Protein AF-A0A9W8J787-F1 (afdb_monomer_lite)

pLDDT: mean 86.96, std 11.86, range [35.62, 96.0]

Sequence (83 aa):
MYGTRDTGFYEYSYMTGGFAGGHAEYVRVPRGYVSLLPIPNHIPDEQALYLSDILPTSYRTVVDKGVGKGDTVAIWIRLRGWQ

Structure (mmCIF, N/CA/C/O backbone):
data_AF-A0A9W8J787-F1
#
_entry.id   AF-A0A9W8J787-F1
#
loop_
_atom_site.group_PDB
_atom_site.id
_atom_site.type_symbol
_atom_site.label_atom_id
_atom_site.label_alt_id
_atom_site.label_comp_id
_atom_site.label_asym_id
_atom_site.label_entity_id
_atom_site.label_seq_id
_atom_site.pdbx_PDB_ins_code
_atom_site.Cartn_x
_atom_site.Cartn_y
_atom_site.Cartn_z
_atom_site.occupancy
_atom_site.B_iso_or_equiv
_atom_site.auth_seq_id
_atom_site.auth_comp_id
_atom_site.auth_asym_id
_atom_site.auth_atom_id
_atom_site.pdbx_PDB_model_num
ATOM 1 N N . MET A 1 1 ? 5.079 -16.265 3.730 1.00 48.62 1 MET A N 1
ATOM 2 C CA . MET A 1 1 ? 5.832 -16.695 4.931 1.00 48.62 1 MET A CA 1
ATOM 3 C C . MET A 1 1 ? 4.847 -17.308 5.922 1.00 48.62 1 MET A C 1
ATOM 5 O O . MET A 1 1 ? 3.670 -16.994 5.836 1.00 48.62 1 MET A O 1
ATOM 9 N N . TYR A 1 2 ? 5.294 -18.168 6.848 1.00 58.41 2 TYR A N 1
ATOM 10 C CA . TYR A 1 2 ? 4.452 -18.810 7.886 1.00 58.41 2 TYR A CA 1
ATOM 11 C C . TYR A 1 2 ? 3.410 -19.830 7.380 1.00 58.41 2 TYR A C 1
ATOM 13 O O . TYR A 1 2 ? 2.244 -19.795 7.755 1.00 58.41 2 TYR A O 1
ATOM 21 N N . GLY A 1 3 ? 3.842 -20.775 6.539 1.00 67.31 3 GLY A N 1
ATOM 22 C CA . GLY A 1 3 ? 3.015 -21.915 6.107 1.00 67.31 3 GLY A CA 1
ATOM 23 C C . GLY A 1 3 ? 2.267 -21.714 4.785 1.00 67.31 3 GLY A C 1
ATOM 24 O O . GLY A 1 3 ? 1.798 -22.687 4.202 1.00 67.31 3 GLY A O 1
ATOM 25 N N . THR A 1 4 ? 2.232 -20.488 4.255 1.00 68.25 4 THR A N 1
ATOM 26 C CA . THR A 1 4 ? 1.708 -20.165 2.919 1.00 68.25 4 THR A CA 1
ATOM 27 C C . THR A 1 4 ? 2.759 -19.460 2.057 1.00 68.25 4 THR A C 1
ATOM 29 O O . THR A 1 4 ? 3.733 -18.874 2.558 1.00 68.25 4 THR A O 1
ATOM 32 N N . ARG A 1 5 ? 2.582 -19.547 0.729 1.00 66.19 5 ARG A N 1
ATOM 33 C CA . ARG A 1 5 ? 3.417 -18.818 -0.235 1.00 66.19 5 ARG A CA 1
ATOM 34 C C . ARG A 1 5 ? 3.242 -17.321 -0.001 1.00 66.19 5 ARG A C 1
ATOM 36 O O . ARG A 1 5 ? 2.115 -16.841 0.046 1.00 66.19 5 ARG A O 1
ATOM 43 N N . ASP A 1 6 ? 4.362 -16.627 0.174 1.00 72.00 6 ASP A N 1
ATOM 44 C CA . ASP A 1 6 ? 4.363 -15.168 0.208 1.00 72.00 6 ASP A CA 1
ATOM 45 C C . ASP A 1 6 ? 4.173 -14.589 -1.192 1.00 72.00 6 ASP A C 1
ATOM 47 O O . ASP A 1 6 ? 4.375 -15.290 -2.190 1.00 72.00 6 ASP A O 1
ATOM 51 N N . THR A 1 7 ? 3.807 -13.314 -1.262 1.00 79.19 7 THR A N 1
ATOM 52 C CA . THR A 1 7 ? 3.804 -12.588 -2.533 1.00 79.19 7 THR A CA 1
ATOM 53 C C . THR A 1 7 ? 5.210 -12.089 -2.888 1.00 79.19 7 THR A C 1
ATOM 55 O O . THR A 1 7 ? 6.151 -12.176 -2.099 1.00 79.19 7 THR A O 1
ATOM 58 N N . GLY A 1 8 ? 5.364 -11.609 -4.122 1.00 85.88 8 GLY A N 1
ATOM 59 C CA . GLY A 1 8 ? 6.586 -10.954 -4.570 1.00 85.88 8 GLY A CA 1
ATOM 60 C C . GLY A 1 8 ? 6.666 -9.527 -4.040 1.00 85.88 8 GLY A C 1
ATOM 61 O O . GLY A 1 8 ? 5.710 -8.769 -4.201 1.00 85.88 8 GLY A O 1
ATOM 62 N N . PHE A 1 9 ? 7.806 -9.156 -3.461 1.00 88.06 9 PHE A N 1
ATOM 63 C CA . PHE A 1 9 ? 8.083 -7.783 -3.030 1.00 88.06 9 PHE A CA 1
ATOM 64 C C . PHE A 1 9 ? 9.178 -7.167 -3.901 1.00 88.06 9 PHE A C 1
ATOM 66 O O . PHE A 1 9 ? 10.194 -7.813 -4.178 1.00 88.06 9 PHE A O 1
ATOM 73 N N . TYR A 1 10 ? 8.962 -5.926 -4.334 1.00 89.25 10 TYR A N 1
ATOM 74 C CA . TYR A 1 10 ? 9.965 -5.142 -5.053 1.00 89.25 10 TYR A CA 1
ATOM 75 C C . TYR A 1 10 ? 11.031 -4.646 -4.082 1.00 89.25 10 TYR A C 1
ATOM 77 O O . TYR A 1 10 ? 10.713 -4.280 -2.954 1.00 89.25 10 TYR A O 1
ATOM 85 N N . GLU A 1 11 ? 12.287 -4.633 -4.526 1.00 86.50 11 GLU A N 1
ATOM 86 C CA . GLU A 1 11 ? 13.415 -4.112 -3.741 1.00 86.50 11 GLU A CA 1
ATOM 87 C C . GLU A 1 11 ? 13.650 -4.813 -2.396 1.00 86.50 11 GLU A C 1
ATOM 89 O O . GLU A 1 11 ? 14.177 -4.229 -1.451 1.00 86.50 11 GLU A O 1
ATOM 94 N N . TYR A 1 12 ? 13.265 -6.085 -2.303 1.00 86.00 12 TYR A N 1
ATOM 95 C CA . TYR A 1 12 ? 13.393 -6.868 -1.079 1.00 86.00 12 TYR A CA 1
ATOM 96 C C . TYR A 1 12 ? 14.310 -8.085 -1.263 1.00 86.00 12 TYR A C 1
ATOM 98 O O . TYR A 1 12 ? 15.039 -8.219 -2.246 1.00 86.00 12 TYR A O 1
ATOM 106 N N . SER A 1 13 ? 14.302 -8.986 -0.282 1.00 82.75 13 SER A N 1
ATOM 107 C CA . SER A 1 13 ? 15.119 -10.199 -0.274 1.00 82.75 13 SER A CA 1
ATOM 108 C C . SER A 1 13 ? 14.868 -11.104 -1.490 1.00 82.75 13 SER A C 1
ATOM 110 O O . SER A 1 13 ? 13.749 -11.241 -1.987 1.00 82.75 13 SER A O 1
ATOM 112 N N . TYR A 1 14 ? 15.894 -11.858 -1.891 1.00 84.06 14 TYR A N 1
ATOM 113 C CA . TYR A 1 14 ? 15.755 -12.964 -2.846 1.00 84.06 14 TYR A CA 1
ATOM 114 C C . TYR A 1 14 ? 14.726 -14.016 -2.405 1.00 84.06 14 TYR A C 1
ATOM 116 O O . TYR A 1 14 ? 14.135 -14.688 -3.248 1.00 84.06 14 TYR A O 1
ATOM 124 N N . MET A 1 15 ? 14.452 -14.124 -1.099 1.00 83.62 15 MET A N 1
ATOM 125 C CA . MET A 1 15 ? 13.414 -15.016 -0.571 1.00 83.62 15 MET A CA 1
ATOM 126 C C . MET A 1 15 ? 11.994 -14.626 -1.010 1.00 83.62 15 MET A C 1
ATOM 128 O O . MET A 1 15 ? 11.109 -15.477 -1.010 1.00 83.62 15 MET A O 1
ATOM 132 N N . THR A 1 16 ? 11.767 -13.369 -1.400 1.00 84.44 16 THR A N 1
ATOM 133 C CA . THR A 1 16 ? 10.458 -12.834 -1.819 1.00 84.44 16 THR A CA 1
ATOM 134 C C . THR A 1 16 ? 10.449 -12.480 -3.307 1.00 84.44 16 THR A C 1
ATOM 136 O O . THR A 1 16 ? 9.778 -11.544 -3.739 1.00 84.44 16 THR A O 1
ATOM 139 N N . GLY A 1 17 ? 11.222 -13.223 -4.103 1.00 85.19 17 GLY A N 1
ATOM 140 C CA . GLY A 1 17 ? 11.231 -13.144 -5.564 1.00 85.19 17 GLY A CA 1
ATOM 141 C C . GLY A 1 17 ? 12.382 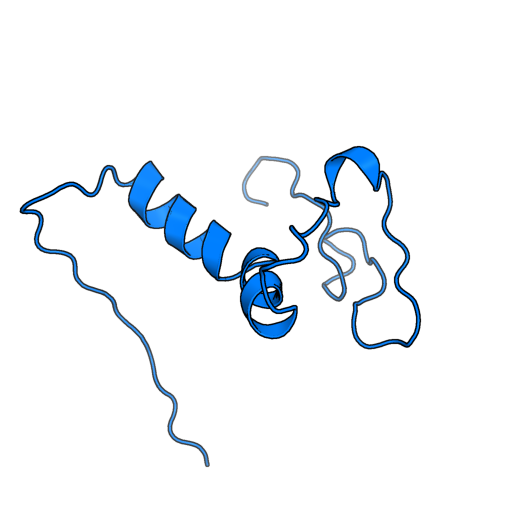-12.345 -6.175 1.00 85.19 17 GLY A C 1
ATOM 142 O O . GLY A 1 17 ? 12.592 -12.461 -7.379 1.00 85.19 17 GLY A O 1
ATOM 143 N N . GLY A 1 18 ? 13.149 -11.587 -5.381 1.00 86.31 18 GLY A N 1
ATOM 144 C CA . GLY A 1 18 ? 14.335 -10.866 -5.868 1.00 86.31 18 GLY A CA 1
ATOM 145 C C . GLY A 1 18 ? 14.031 -9.851 -6.976 1.00 86.31 18 GLY A C 1
ATOM 146 O O . GLY A 1 18 ? 14.821 -9.696 -7.907 1.00 86.31 18 GLY A O 1
ATOM 147 N N . PHE A 1 19 ? 12.863 -9.206 -6.924 1.00 89.19 19 PHE A N 1
ATOM 148 C CA . PHE A 1 19 ? 12.467 -8.221 -7.925 1.00 89.19 19 PHE A CA 1
ATOM 149 C C . PHE A 1 19 ? 13.228 -6.908 -7.735 1.00 89.19 19 PHE A C 1
ATOM 151 O O . PHE A 1 19 ? 13.343 -6.402 -6.618 1.00 89.19 19 PHE A O 1
ATOM 158 N N . ALA A 1 20 ? 13.708 -6.342 -8.845 1.00 89.75 20 ALA A N 1
ATOM 159 C CA . ALA A 1 20 ? 14.313 -5.015 -8.853 1.00 89.75 20 ALA A CA 1
ATOM 160 C C . ALA A 1 20 ? 13.321 -3.956 -8.347 1.00 89.75 20 ALA A C 1
ATOM 162 O O . ALA A 1 20 ? 12.112 -4.071 -8.562 1.00 89.75 20 ALA A O 1
ATOM 163 N N . GLY A 1 21 ? 13.860 -2.964 -7.645 1.00 88.88 21 GLY A N 1
ATOM 164 C CA . GLY A 1 21 ? 13.101 -1.957 -6.921 1.00 88.88 21 GLY A CA 1
ATOM 165 C C . GLY A 1 21 ? 12.654 -0.741 -7.713 1.00 88.88 21 GLY A C 1
ATOM 166 O O . GLY A 1 21 ? 12.818 -0.678 -8.930 1.00 88.88 21 GLY A O 1
ATOM 167 N N . GLY A 1 22 ? 12.083 0.210 -6.971 1.00 86.75 22 GLY A N 1
ATOM 168 C CA . GLY A 1 22 ? 11.483 1.443 -7.478 1.00 86.75 22 GLY A CA 1
ATOM 169 C C . GLY A 1 22 ? 12.451 2.610 -7.636 1.00 86.75 22 GLY A C 1
ATOM 170 O O . GLY A 1 22 ? 12.159 3.540 -8.382 1.00 86.75 22 GLY A O 1
ATOM 171 N N . HIS A 1 23 ? 13.605 2.567 -6.966 1.00 91.25 23 HIS A N 1
ATOM 172 C CA . HIS A 1 23 ? 14.617 3.628 -7.006 1.00 91.25 23 HIS A CA 1
ATOM 173 C C . HIS A 1 23 ? 15.455 3.583 -8.297 1.00 91.25 23 HIS A C 1
ATOM 175 O O . HIS A 1 23 ? 16.672 3.398 -8.275 1.00 91.25 23 HIS A O 1
ATOM 181 N N . ALA A 1 24 ? 14.783 3.723 -9.437 1.00 92.75 24 ALA A N 1
ATOM 182 C CA . ALA A 1 24 ? 15.356 3.766 -10.774 1.00 92.75 24 ALA A CA 1
ATOM 183 C C . ALA A 1 24 ? 14.451 4.591 -11.701 1.00 92.75 24 ALA A C 1
ATOM 185 O O . ALA A 1 24 ? 13.288 4.838 -11.396 1.00 92.75 24 ALA A O 1
ATOM 186 N N . GLU A 1 25 ? 14.963 4.981 -12.868 1.00 94.31 25 GLU A N 1
ATOM 187 C CA . GLU A 1 25 ? 14.171 5.708 -13.875 1.00 94.31 25 GLU A CA 1
ATOM 188 C C . GLU A 1 25 ? 13.033 4.856 -14.463 1.00 94.31 25 GLU A C 1
ATOM 190 O O . GLU A 1 25 ? 12.040 5.387 -14.956 1.00 94.31 25 GLU A O 1
ATOM 195 N N . TYR A 1 26 ? 13.166 3.526 -14.403 1.00 91.69 26 TYR A N 1
ATOM 196 C CA . TYR A 1 26 ? 12.190 2.574 -14.924 1.00 91.69 26 TYR A CA 1
ATOM 197 C C . TYR A 1 26 ? 12.015 1.388 -13.976 1.00 91.69 26 TYR A C 1
ATOM 199 O O . TYR A 1 26 ? 12.987 0.834 -13.464 1.00 91.69 26 TYR A O 1
ATOM 207 N N . VAL A 1 27 ? 10.767 0.940 -13.820 1.00 91.75 27 VAL A N 1
ATOM 208 C CA . VAL A 1 27 ? 10.390 -0.227 -13.010 1.00 91.75 27 VAL A CA 1
ATOM 209 C C . VAL A 1 27 ? 9.745 -1.287 -13.887 1.00 91.75 27 VAL A C 1
ATOM 211 O O . VAL A 1 27 ? 8.818 -1.015 -14.652 1.00 91.75 27 VAL A O 1
ATOM 214 N N . ARG A 1 28 ? 10.189 -2.539 -13.734 1.00 91.44 28 ARG A N 1
ATOM 215 C CA . ARG A 1 28 ? 9.518 -3.686 -14.352 1.00 91.44 28 ARG A CA 1
ATOM 216 C C . ARG A 1 28 ? 8.442 -4.223 -13.415 1.00 91.44 28 ARG A C 1
ATOM 218 O O . ARG A 1 28 ? 8.774 -4.806 -12.390 1.00 91.44 28 ARG A O 1
ATOM 225 N N . VAL A 1 29 ? 7.179 -4.135 -13.828 1.00 91.50 29 VAL A N 1
ATOM 226 C CA . VAL A 1 29 ? 6.026 -4.677 -13.087 1.00 91.50 29 VAL A CA 1
ATOM 227 C C . VAL A 1 29 ? 5.503 -5.950 -13.766 1.00 91.50 29 VAL A C 1
ATOM 229 O O . VAL A 1 29 ? 4.822 -5.870 -14.795 1.00 91.50 29 VAL A O 1
ATOM 232 N N . PRO A 1 30 ? 5.788 -7.155 -13.237 1.00 88.75 30 PRO A N 1
ATOM 233 C CA . PRO A 1 30 ? 5.170 -8.380 -13.728 1.00 88.75 30 PRO A CA 1
ATOM 234 C C . PRO A 1 30 ? 3.654 -8.344 -13.513 1.00 88.75 30 PRO A C 1
ATOM 236 O O . PRO A 1 30 ? 3.181 -7.947 -12.452 1.00 88.75 30 PRO A O 1
ATOM 239 N N . ARG A 1 31 ? 2.886 -8.804 -14.508 1.00 88.50 31 ARG A N 1
ATOM 240 C CA . ARG A 1 31 ? 1.410 -8.841 -14.468 1.00 88.50 31 ARG A CA 1
ATOM 241 C C . ARG A 1 31 ? 0.778 -7.487 -14.089 1.00 88.50 31 ARG A C 1
ATOM 243 O O . ARG A 1 31 ? -0.111 -7.430 -13.247 1.00 88.50 31 ARG A O 1
ATOM 250 N N . GLY A 1 32 ? 1.185 -6.405 -14.755 1.00 88.31 32 GLY A N 1
ATOM 251 C CA . GLY A 1 32 ? 0.699 -5.046 -14.468 1.00 88.31 32 GLY A CA 1
ATOM 252 C C . GLY A 1 32 ? -0.828 -4.888 -14.396 1.00 88.31 32 GLY A C 1
ATOM 253 O O . GLY A 1 32 ? -1.303 -4.086 -13.608 1.00 88.31 32 GLY A O 1
ATOM 254 N N . TYR A 1 33 ? -1.607 -5.704 -15.114 1.00 90.06 33 TYR A N 1
ATOM 255 C CA . TYR A 1 33 ? -3.076 -5.660 -15.057 1.00 90.06 33 TYR A CA 1
ATOM 256 C C . TYR A 1 33 ? -3.690 -6.047 -13.696 1.00 90.06 33 TYR A C 1
ATOM 258 O O . TYR A 1 33 ? -4.846 -5.715 -13.460 1.00 90.06 33 TYR A O 1
ATOM 266 N N . VAL A 1 34 ? -2.964 -6.762 -12.821 1.00 90.00 34 VAL A N 1
ATOM 267 C CA . VAL A 1 34 ? -3.406 -7.029 -11.432 1.00 90.00 34 VAL A CA 1
ATOM 268 C C . VAL A 1 34 ? -2.693 -6.168 -10.398 1.00 90.00 34 VAL A C 1
ATOM 270 O O . VAL A 1 34 ? -3.222 -5.983 -9.308 1.00 90.00 34 VAL A O 1
ATOM 273 N N . SER A 1 35 ? -1.492 -5.683 -10.714 1.00 87.88 35 SER A N 1
ATOM 274 C CA . SER A 1 35 ? -0.621 -5.002 -9.748 1.00 87.88 35 SER A CA 1
ATOM 275 C C . SER A 1 35 ? -0.648 -3.477 -9.862 1.00 87.88 35 SER A C 1
ATOM 277 O O . SER A 1 35 ? -0.124 -2.809 -8.978 1.00 87.88 35 SER A O 1
ATOM 279 N N . LEU A 1 36 ? -1.212 -2.920 -10.938 1.00 92.25 36 LEU A N 1
ATOM 280 C CA . LEU A 1 36 ? -1.306 -1.478 -11.160 1.00 92.25 36 LEU A CA 1
ATOM 281 C C . LEU A 1 36 ? -2.760 -1.030 -11.166 1.00 92.25 36 LEU A C 1
ATOM 283 O O . LEU A 1 36 ? -3.636 -1.694 -11.719 1.00 92.25 36 LEU A O 1
ATOM 287 N N . LEU A 1 37 ? -2.983 0.145 -10.589 1.00 91.69 37 LEU A N 1
ATOM 288 C CA . LEU A 1 37 ? -4.263 0.832 -10.594 1.00 91.69 37 LEU A CA 1
ATOM 289 C C . LEU A 1 37 ? -4.070 2.200 -11.255 1.00 91.69 37 LEU A C 1
ATOM 291 O O . LEU A 1 37 ? -3.099 2.888 -10.929 1.00 91.69 37 LEU A O 1
ATOM 295 N N . PRO A 1 38 ? -4.955 2.608 -12.180 1.00 92.38 38 PRO A N 1
ATOM 296 C CA . PRO A 1 38 ? -4.898 3.948 -12.741 1.00 92.38 38 PRO A CA 1
ATOM 297 C C . PRO A 1 38 ? -5.226 4.970 -11.649 1.00 92.38 38 PRO A C 1
ATOM 299 O O . PRO A 1 38 ? -6.251 4.859 -10.973 1.00 92.38 38 PRO A O 1
ATOM 302 N N . ILE A 1 39 ? -4.363 5.971 -11.489 1.00 93.12 39 ILE A N 1
ATOM 303 C CA . ILE A 1 39 ? -4.587 7.061 -10.539 1.00 93.12 39 ILE A CA 1
ATOM 304 C C . ILE A 1 39 ? -5.564 8.061 -11.181 1.00 93.12 39 ILE A C 1
ATOM 306 O O . ILE A 1 39 ? -5.343 8.488 -12.316 1.00 93.12 39 ILE A O 1
ATOM 310 N N . PRO A 1 40 ? -6.662 8.440 -10.503 1.00 94.50 40 PRO A N 1
ATOM 311 C CA . PRO A 1 40 ? -7.556 9.484 -10.989 1.00 94.50 40 PRO A CA 1
ATOM 312 C C . PRO A 1 40 ? -6.840 10.836 -11.140 1.00 94.50 40 PRO A C 1
ATOM 314 O O . PRO A 1 40 ? -6.159 11.275 -10.222 1.00 94.50 40 PRO A O 1
ATOM 317 N N . ASN A 1 41 ? -7.095 11.555 -12.240 1.00 93.56 41 ASN A N 1
ATOM 318 C CA . ASN A 1 41 ? -6.403 12.812 -12.595 1.00 93.56 41 ASN A CA 1
ATOM 319 C C . ASN A 1 41 ? -6.471 13.943 -11.548 1.00 93.56 41 ASN A C 1
ATOM 321 O O . ASN A 1 41 ? -5.729 14.913 -11.650 1.00 93.56 41 ASN A O 1
ATOM 325 N N . HIS A 1 42 ? -7.404 13.879 -10.597 1.00 95.56 42 HIS A N 1
ATOM 326 C CA . HIS A 1 42 ? -7.569 14.900 -9.559 1.00 95.56 42 HIS A CA 1
ATOM 327 C C . HIS A 1 42 ? -6.757 14.606 -8.288 1.00 95.56 42 HIS A C 1
ATOM 329 O O . HIS A 1 42 ? -6.741 15.438 -7.383 1.00 95.56 42 HIS A O 1
ATOM 335 N N . ILE A 1 43 ? -6.128 13.431 -8.193 1.00 94.12 43 ILE A N 1
ATOM 336 C CA . ILE A 1 43 ? -5.327 13.023 -7.038 1.00 94.12 43 ILE A CA 1
ATOM 337 C C . ILE A 1 43 ? -3.853 13.313 -7.344 1.00 94.12 43 ILE A C 1
ATOM 339 O O . ILE A 1 43 ? -3.341 12.790 -8.331 1.00 94.12 43 ILE A O 1
ATOM 343 N N . PRO A 1 44 ? -3.156 14.114 -6.518 1.00 95.00 44 PRO A N 1
ATOM 344 C CA . PRO A 1 44 ? -1.720 14.324 -6.665 1.00 95.00 44 PRO A CA 1
ATOM 345 C C . PRO A 1 44 ? -0.927 13.025 -6.473 1.00 95.00 44 PRO A C 1
ATOM 347 O O . PRO A 1 44 ? -1.217 12.250 -5.556 1.00 95.00 44 PRO A O 1
ATOM 350 N N . ASP A 1 45 ? 0.129 12.836 -7.264 1.00 92.19 45 ASP A N 1
ATOM 351 C CA . ASP A 1 45 ? 0.984 11.641 -7.206 1.00 92.19 45 ASP A CA 1
ATOM 352 C C . ASP A 1 45 ? 1.564 11.398 -5.805 1.00 92.19 45 ASP A C 1
ATOM 354 O O . ASP A 1 45 ? 1.584 10.266 -5.327 1.00 92.19 45 ASP A O 1
ATOM 358 N N . GLU A 1 46 ? 1.955 12.460 -5.094 1.00 93.38 46 GLU A N 1
ATOM 359 C CA . GLU A 1 46 ? 2.479 12.383 -3.721 1.00 93.38 46 GLU A CA 1
ATOM 360 C C . GLU A 1 46 ? 1.474 11.784 -2.726 1.00 93.38 46 GLU A C 1
ATOM 362 O O . GLU A 1 46 ? 1.863 11.127 -1.762 1.00 93.38 46 GLU A O 1
ATOM 367 N N . GLN A 1 47 ? 0.172 11.984 -2.952 1.00 93.06 47 GLN A N 1
ATOM 368 C CA . GLN A 1 47 ? -0.872 11.369 -2.132 1.00 93.06 47 GLN A CA 1
ATOM 369 C C . GLN A 1 47 ? -1.126 9.926 -2.559 1.00 93.06 47 GLN A C 1
ATOM 371 O O . GLN A 1 47 ? -1.266 9.042 -1.711 1.00 93.06 47 GLN A O 1
ATOM 376 N N . ALA A 1 48 ? -1.161 9.679 -3.870 1.00 92.94 48 ALA A N 1
ATOM 377 C CA . ALA A 1 48 ? -1.347 8.344 -4.418 1.00 92.94 48 ALA A CA 1
ATOM 378 C C . ALA A 1 48 ? -0.193 7.400 -4.043 1.00 92.94 48 ALA A C 1
ATOM 380 O O . ALA A 1 48 ? -0.420 6.206 -3.863 1.00 92.94 48 ALA A O 1
ATOM 381 N N . LEU A 1 49 ? 1.018 7.927 -3.837 1.00 92.00 49 LEU A N 1
ATOM 382 C CA . LEU A 1 49 ? 2.199 7.165 -3.432 1.00 92.00 49 LEU A CA 1
ATOM 383 C C . LEU A 1 49 ? 1.950 6.309 -2.183 1.00 92.00 49 LEU A C 1
ATOM 385 O O . LEU A 1 49 ? 2.376 5.155 -2.129 1.00 92.00 49 LEU A O 1
ATOM 389 N N . TYR A 1 50 ? 1.210 6.821 -1.197 1.00 93.12 50 TYR A N 1
ATOM 390 C CA . TYR A 1 50 ? 0.935 6.092 0.045 1.00 93.12 50 TYR A CA 1
ATOM 391 C C . TYR A 1 50 ? 0.050 4.851 -0.146 1.00 93.12 50 TYR A C 1
ATOM 393 O O . TYR A 1 50 ? 0.069 3.958 0.707 1.00 93.12 50 TYR A O 1
ATOM 401 N N . LEU A 1 51 ? -0.685 4.755 -1.263 1.00 93.44 51 LEU A N 1
ATOM 402 C CA . LEU A 1 51 ? -1.461 3.563 -1.627 1.00 93.44 51 LEU A CA 1
ATOM 403 C C . LEU A 1 51 ? -0.580 2.364 -1.993 1.00 93.44 51 LEU A C 1
ATOM 405 O O . LEU A 1 51 ? -1.097 1.254 -2.067 1.00 93.44 51 LEU A O 1
ATOM 409 N N . SER A 1 52 ? 0.721 2.562 -2.221 1.00 90.88 52 SER A N 1
ATOM 410 C CA . SER A 1 52 ? 1.635 1.477 -2.593 1.00 90.88 52 SER A CA 1
ATOM 411 C C . SER A 1 52 ? 1.927 0.496 -1.452 1.00 90.88 52 SER A C 1
ATOM 413 O O . SER A 1 52 ? 2.172 -0.677 -1.724 1.00 90.88 52 SER A O 1
ATOM 415 N N . ASP A 1 53 ? 1.882 0.949 -0.194 1.00 91.81 53 ASP A N 1
ATOM 416 C CA . ASP A 1 53 ? 2.224 0.112 0.964 1.00 91.81 53 ASP A CA 1
ATOM 417 C C . ASP A 1 53 ? 1.510 0.566 2.247 1.00 91.81 53 ASP A C 1
ATOM 419 O O . ASP A 1 53 ? 0.589 -0.093 2.733 1.00 91.81 53 ASP A O 1
ATOM 423 N N . ILE A 1 54 ? 1.893 1.720 2.806 1.00 93.25 54 ILE A N 1
ATOM 424 C CA . ILE A 1 54 ? 1.548 2.037 4.201 1.00 93.25 54 ILE A CA 1
ATOM 425 C C . ILE A 1 54 ? 0.043 2.218 4.436 1.00 93.25 54 ILE A C 1
ATOM 427 O O . ILE A 1 54 ? -0.481 1.833 5.488 1.00 93.25 54 ILE A O 1
ATOM 431 N N . LEU A 1 55 ? -0.673 2.789 3.464 1.00 94.75 55 LEU A N 1
ATOM 432 C CA . LEU A 1 55 ? -2.104 3.034 3.583 1.00 94.75 55 LEU A CA 1
ATOM 433 C C . LEU A 1 55 ? -2.912 1.728 3.512 1.00 94.75 55 LEU A C 1
ATOM 435 O O . LEU A 1 55 ? -3.666 1.471 4.452 1.00 94.75 55 LEU A O 1
ATOM 439 N N . PRO A 1 56 ? -2.769 0.862 2.486 1.00 93.88 56 PRO A N 1
ATOM 440 C CA . PRO A 1 56 ? -3.482 -0.412 2.477 1.00 93.88 56 PRO A CA 1
ATOM 441 C C . PRO A 1 56 ? -3.062 -1.326 3.633 1.00 93.88 56 PRO A C 1
ATOM 443 O O . PRO A 1 56 ? -3.923 -2.004 4.189 1.00 93.88 56 PRO A O 1
ATOM 446 N N . THR A 1 57 ? -1.795 -1.307 4.059 1.00 92.94 57 THR A N 1
ATOM 447 C CA . THR A 1 57 ? -1.319 -2.102 5.204 1.00 92.94 57 THR A CA 1
ATOM 448 C C . THR A 1 57 ? -2.015 -1.694 6.510 1.00 92.94 57 THR A C 1
ATOM 450 O O . THR A 1 57 ? -2.539 -2.538 7.249 1.00 92.94 57 THR A O 1
ATOM 453 N N . SER A 1 58 ? -2.084 -0.390 6.794 1.00 93.94 58 SER A N 1
ATOM 454 C CA . SER A 1 58 ? -2.773 0.120 7.987 1.00 93.94 58 SER A CA 1
ATOM 455 C C . SER A 1 58 ? -4.291 -0.064 7.901 1.00 93.94 58 SER A C 1
ATOM 457 O O . SER A 1 58 ? -4.902 -0.552 8.853 1.00 93.94 58 SER A O 1
ATOM 459 N N . TYR A 1 59 ? -4.897 0.225 6.748 1.00 94.56 59 TYR A N 1
ATOM 460 C CA . TYR A 1 59 ? -6.328 0.028 6.518 1.00 94.56 59 TYR A CA 1
ATOM 461 C C . TYR A 1 59 ? -6.741 -1.434 6.709 1.00 94.56 59 TYR A C 1
ATOM 463 O O . TYR A 1 59 ? -7.715 -1.722 7.406 1.00 94.56 59 TYR A O 1
ATOM 471 N N . ARG A 1 60 ? -5.957 -2.373 6.164 1.00 93.00 60 ARG A N 1
ATOM 472 C CA . ARG A 1 60 ? -6.182 -3.811 6.331 1.00 93.00 60 ARG A CA 1
ATOM 473 C C . ARG A 1 60 ? -6.221 -4.207 7.803 1.00 93.00 60 ARG A C 1
ATOM 475 O O . ARG A 1 60 ? -7.089 -4.978 8.195 1.00 93.00 60 ARG A O 1
ATOM 482 N N . THR A 1 61 ? -5.328 -3.649 8.619 1.00 92.81 61 THR A N 1
ATOM 483 C CA . THR A 1 61 ? -5.287 -3.913 10.064 1.00 92.81 61 THR A CA 1
ATOM 484 C C . THR A 1 61 ? -6.575 -3.468 10.755 1.00 92.81 61 THR A C 1
ATOM 486 O O . THR A 1 61 ? -7.136 -4.221 11.546 1.00 92.81 61 THR A O 1
ATOM 489 N N . VAL A 1 62 ? -7.068 -2.268 10.444 1.00 94.00 62 VAL A N 1
ATOM 490 C CA . VAL A 1 62 ? -8.306 -1.722 11.026 1.00 94.00 62 VAL A CA 1
ATOM 491 C C . VAL A 1 62 ? -9.511 -2.589 10.650 1.00 94.00 62 VAL A C 1
ATOM 493 O O . VAL A 1 62 ? -10.298 -2.961 11.522 1.00 94.00 62 VAL A O 1
ATOM 496 N N . VAL A 1 63 ? -9.619 -2.961 9.370 1.00 94.44 63 VAL A N 1
ATOM 497 C CA . VAL A 1 63 ? -10.725 -3.777 8.848 1.00 94.44 63 VAL A CA 1
ATOM 498 C C . VAL A 1 63 ? -10.700 -5.194 9.417 1.00 94.44 63 VAL A C 1
ATOM 500 O O . VAL A 1 63 ? -11.713 -5.656 9.936 1.00 94.44 63 VAL A O 1
ATOM 503 N N . ASP A 1 64 ? -9.552 -5.875 9.388 1.00 94.19 64 ASP A N 1
ATOM 504 C CA . ASP A 1 64 ? -9.430 -7.256 9.876 1.00 94.19 64 ASP A CA 1
ATOM 505 C C . ASP A 1 64 ? -9.640 -7.366 11.394 1.00 94.19 64 ASP A C 1
ATOM 507 O O . ASP A 1 64 ? -9.996 -8.433 11.897 1.00 94.19 64 ASP A O 1
ATOM 511 N N . LYS A 1 65 ? -9.415 -6.278 12.144 1.00 93.44 65 LYS A N 1
ATOM 512 C CA . LYS A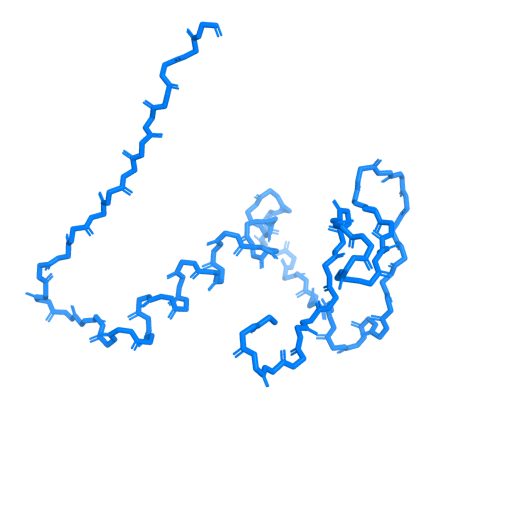 1 65 ? -9.698 -6.205 13.585 1.00 93.44 65 LYS A CA 1
ATOM 513 C C . LYS A 1 65 ? -11.110 -5.730 13.911 1.00 93.44 65 LYS A C 1
ATOM 515 O O . LYS A 1 65 ? -11.464 -5.724 15.086 1.00 93.44 65 LYS A O 1
ATOM 520 N N . GLY A 1 66 ? -11.914 -5.391 12.903 1.00 94.2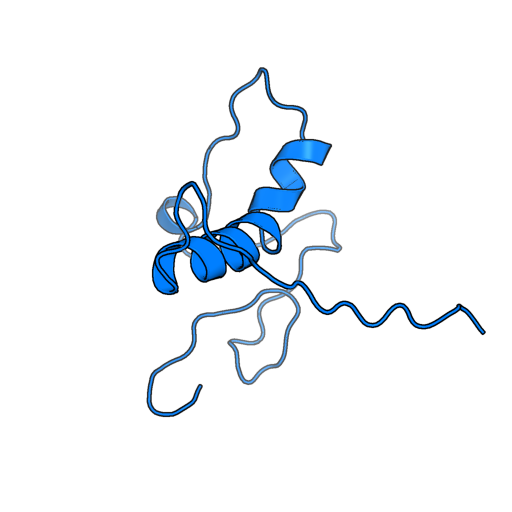5 66 GLY A N 1
ATOM 521 C CA . GLY A 1 66 ? -13.310 -5.001 13.081 1.00 94.25 66 GLY A CA 1
ATOM 522 C C . GLY A 1 66 ? -13.489 -3.698 13.857 1.00 94.25 66 GLY A C 1
ATOM 523 O O . GLY A 1 66 ? -14.507 -3.538 14.521 1.00 94.25 66 GLY A O 1
ATOM 524 N N . VAL A 1 67 ? -12.510 -2.788 13.794 1.00 94.81 67 VAL A N 1
ATOM 525 C CA . VAL A 1 67 ? -12.579 -1.494 14.484 1.00 94.81 67 VAL A CA 1
ATOM 526 C C . VAL A 1 67 ? -13.756 -0.686 13.942 1.00 94.81 67 VAL A C 1
ATOM 528 O O . VAL A 1 67 ? -13.859 -0.438 12.738 1.00 94.81 67 VAL A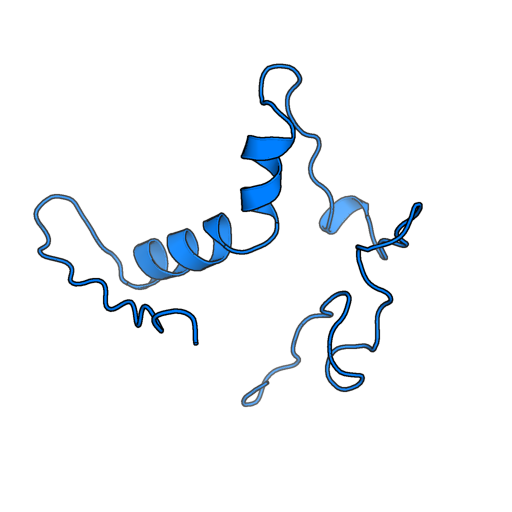 O 1
ATOM 531 N N . GLY A 1 68 ? -14.629 -0.254 14.845 1.00 93.94 68 GLY A N 1
ATOM 532 C CA . GLY A 1 68 ? -15.859 0.456 14.544 1.00 93.94 68 GLY A CA 1
ATOM 533 C C . GLY A 1 68 ? -15.979 1.808 15.239 1.00 93.94 68 GLY A C 1
ATOM 534 O O . GLY A 1 68 ? -15.102 2.293 15.956 1.00 93.94 68 GLY A O 1
ATOM 535 N N . LYS A 1 69 ? -17.121 2.455 15.005 1.00 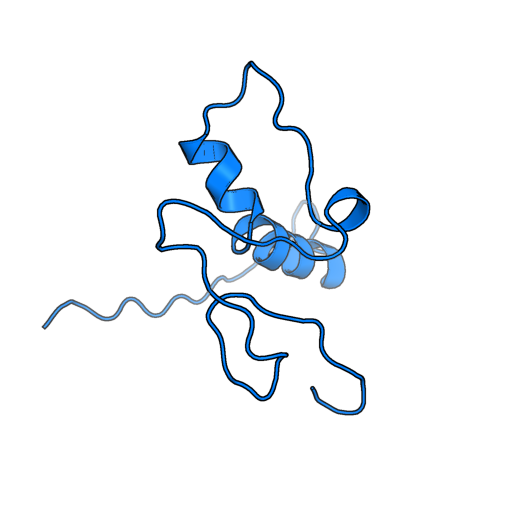94.25 69 LYS A N 1
ATOM 536 C CA . LYS A 1 69 ? -17.442 3.734 15.637 1.00 94.25 69 LYS A CA 1
ATOM 537 C C . LYS A 1 69 ? -17.675 3.528 17.136 1.00 94.25 69 LYS A C 1
ATOM 539 O O . LYS A 1 69 ? -18.584 2.799 17.515 1.00 94.25 69 LYS A O 1
ATOM 544 N N . GLY A 1 70 ? -16.929 4.261 17.959 1.00 95.31 70 GLY A N 1
ATOM 545 C CA . GLY A 1 70 ? -17.037 4.211 19.421 1.00 95.31 70 GLY A CA 1
ATOM 546 C C . GLY A 1 70 ? -15.973 3.347 20.096 1.00 95.31 70 GLY A C 1
ATOM 547 O O . GLY A 1 70 ? -15.868 3.389 21.319 1.00 95.31 70 GLY A O 1
ATOM 548 N N . ASP A 1 71 ? -15.156 2.631 19.322 1.00 96.00 71 ASP A N 1
ATOM 549 C CA . ASP A 1 71 ? -14.057 1.842 19.865 1.00 96.00 71 ASP A CA 1
ATOM 550 C C . ASP A 1 71 ? -12.890 2.730 20.305 1.00 96.00 71 ASP A C 1
ATOM 552 O O . ASP A 1 71 ? -12.508 3.689 19.628 1.00 96.00 71 ASP A O 1
ATOM 556 N N . THR A 1 72 ? -12.273 2.362 21.426 1.00 95.12 72 THR A N 1
ATOM 557 C CA . THR A 1 72 ? -11.007 2.949 21.869 1.00 95.12 72 THR A CA 1
ATOM 558 C C . THR A 1 72 ? -9.860 2.111 21.323 1.00 95.12 72 THR A C 1
ATOM 560 O O . THR A 1 72 ? -9.677 0.959 21.715 1.00 95.12 72 THR A O 1
ATOM 563 N N . VAL A 1 73 ? -9.065 2.701 20.433 1.00 93.9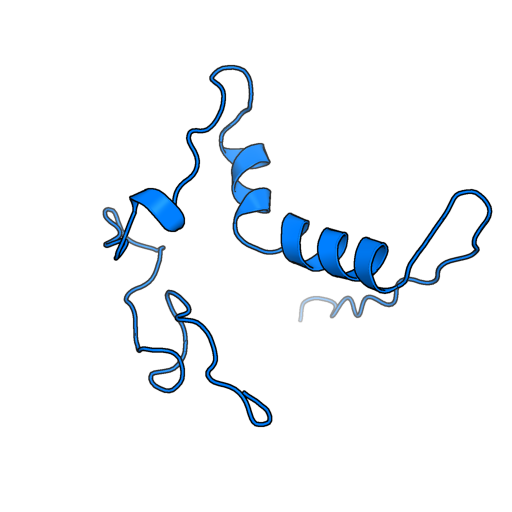4 73 VAL A N 1
ATOM 564 C CA . VAL A 1 73 ? -7.917 2.050 19.790 1.00 93.94 73 VAL A CA 1
ATOM 565 C C . VAL A 1 73 ? -6.629 2.705 20.265 1.00 93.94 73 VAL A C 1
ATOM 567 O O . VAL A 1 73 ? -6.556 3.925 20.402 1.00 93.94 73 VAL A O 1
ATOM 570 N N . ALA A 1 74 ? -5.595 1.899 20.485 1.00 93.44 74 ALA A N 1
ATOM 571 C CA . ALA A 1 74 ? -4.270 2.387 20.829 1.00 93.44 74 ALA A CA 1
ATOM 572 C C . ALA A 1 74 ? -3.273 2.064 19.708 1.00 93.44 74 ALA A C 1
ATOM 574 O O . ALA A 1 74 ? -3.199 0.933 19.226 1.00 93.44 74 ALA A O 1
ATOM 575 N N . ILE A 1 75 ? -2.510 3.077 19.291 1.00 91.94 75 ILE A N 1
ATOM 576 C CA . ILE A 1 75 ? -1.498 2.985 18.236 1.00 91.94 75 ILE A CA 1
ATOM 577 C C . ILE A 1 75 ? -0.134 3.183 18.893 1.00 91.94 75 ILE A C 1
ATOM 579 O O . ILE A 1 75 ? 0.164 4.265 19.397 1.00 91.94 75 ILE A O 1
ATOM 583 N N . TRP A 1 76 ? 0.703 2.147 18.881 1.00 90.62 76 TRP A N 1
ATOM 584 C CA . TRP A 1 76 ? 2.081 2.249 19.356 1.00 90.62 76 TRP A CA 1
ATOM 585 C C . TRP A 1 76 ? 3.030 2.481 18.191 1.00 90.62 76 TRP A C 1
ATOM 587 O O . TRP A 1 76 ? 3.210 1.614 17.339 1.00 90.62 76 TRP A O 1
ATOM 597 N N . ILE A 1 77 ? 3.689 3.637 18.200 1.00 86.81 77 ILE A N 1
ATOM 598 C CA . ILE A 1 77 ? 4.801 3.944 17.307 1.00 86.81 77 ILE A CA 1
ATOM 599 C C . ILE A 1 77 ? 6.068 4.149 18.133 1.00 86.81 77 ILE A C 1
ATOM 601 O O . ILE A 1 77 ? 6.056 4.817 19.167 1.00 86.81 77 ILE A O 1
ATOM 605 N N . ARG A 1 78 ? 7.185 3.576 17.682 1.00 81.50 78 ARG A N 1
ATOM 606 C CA . ARG A 1 78 ? 8.500 3.870 18.253 1.00 81.50 78 ARG A CA 1
ATOM 607 C C . ARG A 1 78 ? 9.187 4.907 17.380 1.00 81.50 78 ARG A C 1
ATOM 609 O O . ARG A 1 78 ? 9.804 4.559 16.379 1.00 81.50 78 ARG A O 1
ATOM 616 N N . LEU A 1 79 ? 9.126 6.166 17.794 1.00 74.31 79 LEU A N 1
ATOM 617 C CA . LEU A 1 79 ? 9.985 7.199 17.229 1.00 74.31 79 LEU A CA 1
ATOM 618 C C . LEU A 1 79 ? 11.390 6.989 17.799 1.00 74.31 79 LEU A C 1
ATOM 620 O O . LEU A 1 79 ? 11.626 7.200 18.989 1.00 74.31 79 LEU A O 1
ATOM 624 N N . ARG A 1 80 ? 12.327 6.506 16.979 1.00 68.12 80 ARG A N 1
ATOM 625 C CA . ARG A 1 80 ? 13.743 6.648 17.323 1.00 68.12 80 ARG A CA 1
ATOM 626 C C . ARG A 1 80 ? 14.129 8.091 17.016 1.00 68.12 80 ARG A C 1
ATOM 628 O O . ARG A 1 80 ? 14.006 8.524 15.876 1.00 68.12 80 ARG A O 1
ATOM 635 N N . GLY A 1 81 ? 14.540 8.827 18.048 1.00 57.47 81 GLY A N 1
ATOM 636 C CA . GLY A 1 81 ? 15.221 10.103 17.866 1.00 57.47 81 GLY A CA 1
ATOM 637 C C . GLY A 1 81 ? 16.478 9.872 17.035 1.00 57.47 81 GLY A C 1
ATOM 638 O O . GLY A 1 81 ? 17.198 8.902 17.267 1.00 57.47 81 GLY A O 1
ATOM 639 N N . TRP A 1 82 ? 16.679 10.723 16.038 1.00 44.84 82 TRP A N 1
ATOM 640 C CA . TRP A 1 82 ? 17.868 10.728 15.203 1.00 44.84 82 TRP A CA 1
ATOM 641 C C . TRP A 1 82 ? 19.098 11.002 16.080 1.00 44.84 82 TRP A C 1
ATOM 643 O O . TRP A 1 82 ? 19.188 12.055 16.711 1.00 44.84 82 TRP A O 1
ATOM 653 N N . GLN A 1 83 ? 20.007 10.031 16.126 1.00 35.62 83 GLN A N 1
ATOM 654 C CA . GLN A 1 83 ? 21.432 10.200 16.398 1.00 35.62 83 GLN A CA 1
ATOM 655 C C . GLN A 1 83 ? 22.170 9.658 15.181 1.00 35.62 83 GLN A C 1
ATOM 657 O O . GLN A 1 83 ? 21.727 8.596 14.679 1.00 35.62 83 GLN A O 1
#

Secondary structure (DSSP, 8-state):
--SSPPPP-BTS-GGGT-B--SSSS----TTHHHH--PPPTTS-HHHHGGGGTHHHHHHHHHHHTT--TT---------PPP-

InterPro domains:
  IPR011032 GroES-like superfamily [SSF50129] (14-69)

Organism: NCBI:txid2828524

Radius of gyration: 16.72 Å; chains: 1; bounding box: 39×37×37 Å

Foldseek 3Di:
DPPDDDAADEPDDVSRVPAHHDPDPDHDDPPCVVQDDDDPPVDDPVRVVCVNPPVCPVVVVCVVVVPDPPDDDDDDDDDDDDD